Protein AF-A0A7S2PV60-F1 (afdb_monomer_lite)

Radius of gyration: 20.77 Å; chains: 1; bounding box: 43×40×52 Å

Secondary structure (DSSP, 8-state):
-HHHHHHHHHHHTS-GGGEE-S----SSS------EETT--HHHHHHHTTSTT--TT---------SSPP-TT--S---------S-PPP-----SS-PPPHHHHHHHTT-

Structure (mmCIF, N/CA/C/O backbone):
data_AF-A0A7S2PV60-F1
#
_entry.id   AF-A0A7S2PV60-F1
#
loop_
_atom_site.group_PDB
_atom_site.id
_atom_site.type_symbol
_atom_site.label_atom_id
_atom_site.label_alt_id
_atom_site.label_comp_id
_atom_site.label_asym_id
_atom_site.label_entity_id
_atom_site.label_seq_id
_atom_site.pdbx_PDB_ins_code
_atom_site.Cartn_x
_atom_site.Cartn_y
_atom_site.Cartn_z
_atom_site.occupancy
_atom_site.B_iso_or_equiv
_atom_site.auth_seq_id
_atom_site.auth_comp_id
_atom_site.auth_asym_id
_atom_site.auth_atom_id
_atom_site.pdbx_PDB_model_num
ATOM 1 N N . THR A 1 1 ? 6.209 -0.621 0.984 1.00 92.50 1 THR A N 1
ATOM 2 C CA . THR A 1 1 ? 4.848 -0.613 1.578 1.00 92.50 1 THR 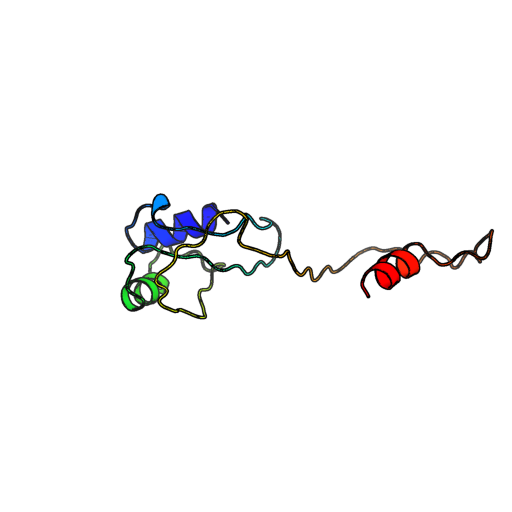A CA 1
ATOM 3 C C . THR A 1 1 ? 4.822 -0.324 3.071 1.00 92.50 1 THR A C 1
ATOM 5 O O . THR A 1 1 ? 4.258 0.694 3.450 1.00 92.50 1 THR A O 1
ATOM 8 N N . GLY A 1 2 ? 5.423 -1.167 3.925 1.00 94.44 2 GLY A N 1
ATOM 9 C CA . GLY A 1 2 ? 5.292 -1.037 5.388 1.00 94.44 2 GLY A CA 1
ATOM 10 C C . GLY A 1 2 ? 5.715 0.324 5.959 1.00 94.44 2 GLY A C 1
ATOM 11 O O . GLY A 1 2 ? 5.017 0.877 6.799 1.00 94.44 2 GLY A O 1
ATOM 12 N N . GLU A 1 3 ? 6.802 0.913 5.456 1.00 95.25 3 GLU A N 1
ATOM 13 C CA . GLU A 1 3 ? 7.255 2.243 5.898 1.00 95.25 3 GLU A CA 1
ATOM 14 C C . GLU A 1 3 ? 6.251 3.356 5.582 1.00 95.25 3 GLU A C 1
ATOM 16 O O . GLU A 1 3 ? 5.977 4.191 6.442 1.00 95.25 3 GLU A O 1
ATOM 21 N N . ALA A 1 4 ? 5.663 3.336 4.380 1.00 96.06 4 ALA A N 1
ATOM 22 C CA . ALA A 1 4 ? 4.645 4.303 3.980 1.00 96.06 4 ALA A CA 1
ATOM 23 C C . ALA A 1 4 ? 3.405 4.183 4.876 1.00 96.06 4 ALA A C 1
ATOM 25 O O . ALA A 1 4 ? 2.927 5.184 5.397 1.00 96.06 4 ALA A O 1
ATOM 26 N N . VAL A 1 5 ? 2.942 2.956 5.139 1.00 96.81 5 VAL A N 1
ATOM 27 C CA . VAL A 1 5 ? 1.820 2.699 6.056 1.00 96.81 5 VAL A CA 1
ATOM 28 C C . VAL A 1 5 ? 2.125 3.204 7.466 1.00 96.81 5 VAL A C 1
ATOM 30 O O . VAL A 1 5 ? 1.287 3.866 8.070 1.00 96.81 5 VAL A O 1
ATOM 33 N N . THR A 1 6 ? 3.329 2.957 7.983 1.00 97.00 6 THR A N 1
ATOM 34 C CA . THR A 1 6 ? 3.743 3.455 9.302 1.00 97.00 6 THR A CA 1
ATOM 35 C C . THR A 1 6 ? 3.804 4.983 9.346 1.00 97.00 6 THR A C 1
ATOM 37 O O . THR A 1 6 ? 3.395 5.576 10.344 1.00 97.00 6 THR A O 1
ATOM 40 N N . ASN A 1 7 ? 4.275 5.640 8.279 1.00 96.69 7 ASN A N 1
ATOM 41 C CA . ASN A 1 7 ? 4.278 7.101 8.184 1.00 96.69 7 ASN A CA 1
ATOM 42 C C . ASN A 1 7 ? 2.850 7.671 8.168 1.00 96.69 7 ASN A C 1
ATOM 44 O O . ASN A 1 7 ? 2.555 8.566 8.961 1.00 96.69 7 ASN A O 1
ATOM 48 N N . ILE A 1 8 ? 1.960 7.104 7.345 1.00 96.44 8 ILE A N 1
ATOM 49 C CA . ILE A 1 8 ? 0.545 7.499 7.276 1.00 96.44 8 ILE A CA 1
ATOM 50 C C . ILE A 1 8 ? -0.113 7.313 8.646 1.00 96.44 8 ILE A C 1
ATOM 52 O O . ILE A 1 8 ? -0.707 8.246 9.179 1.00 96.44 8 ILE A O 1
ATOM 56 N N . ALA A 1 9 ? 0.043 6.136 9.255 1.00 96.38 9 ALA A N 1
ATOM 57 C CA . ALA A 1 9 ? -0.531 5.815 10.557 1.00 96.38 9 ALA A CA 1
ATOM 58 C C . ALA A 1 9 ? -0.074 6.801 11.643 1.00 96.38 9 ALA A C 1
ATOM 60 O O . ALA A 1 9 ? -0.899 7.308 12.401 1.00 96.38 9 ALA A O 1
ATOM 61 N N . ARG A 1 10 ? 1.221 7.148 11.661 1.00 95.44 10 ARG A N 1
ATOM 62 C CA . ARG A 1 10 ? 1.776 8.153 12.575 1.00 95.44 10 ARG A CA 1
ATOM 63 C C . ARG A 1 10 ? 1.170 9.538 12.349 1.00 95.44 10 ARG A C 1
ATOM 65 O O . ARG A 1 10 ? 0.802 10.181 13.323 1.00 95.44 10 ARG A O 1
ATOM 72 N N . 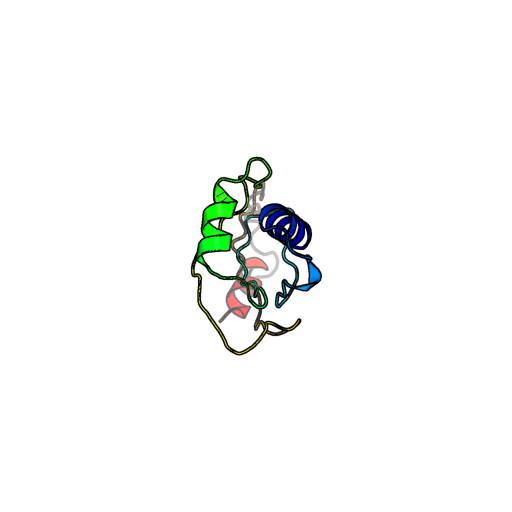CYS A 1 11 ? 1.052 9.990 11.099 1.00 95.81 11 CYS A N 1
ATOM 73 C CA . CYS A 1 11 ? 0.478 11.305 10.789 1.00 95.81 11 CYS A CA 1
ATOM 74 C C . CYS A 1 11 ? -1.012 11.382 11.144 1.00 95.81 11 CYS A C 1
ATOM 76 O O . CYS A 1 11 ? -1.480 12.421 11.593 1.00 95.81 11 CYS A O 1
ATOM 78 N N . VAL A 1 12 ? -1.743 10.277 10.985 1.00 95.12 12 VAL A N 1
ATOM 79 C CA . VAL A 1 12 ? -3.170 10.162 11.322 1.00 95.12 12 VAL A CA 1
ATOM 80 C C . VAL A 1 12 ? -3.410 9.974 12.830 1.00 95.12 12 VAL A C 1
ATOM 82 O O . VAL A 1 12 ? -4.532 10.176 13.295 1.00 95.12 12 VAL A O 1
ATOM 85 N N . GLY A 1 13 ? -2.382 9.600 13.600 1.00 94.25 13 GLY A N 1
ATOM 86 C CA . GLY A 1 13 ? -2.496 9.292 15.029 1.00 94.25 13 GLY A CA 1
ATOM 87 C C . GLY A 1 13 ? -3.126 7.922 15.305 1.00 94.25 13 GLY A C 1
ATOM 88 O O . GLY A 1 13 ? -3.880 7.763 16.260 1.00 94.25 13 GLY A O 1
ATOM 89 N N . ARG A 1 14 ? -2.873 6.927 14.445 1.00 95.00 14 ARG A N 1
ATOM 90 C CA . ARG A 1 14 ? -3.449 5.574 14.529 1.00 95.00 14 ARG A CA 1
ATOM 91 C C . ARG A 1 14 ? -2.379 4.492 14.528 1.00 95.00 14 ARG A C 1
ATOM 93 O O . ARG A 1 14 ? -1.240 4.705 14.122 1.00 95.00 14 ARG A O 1
ATOM 100 N N . SER A 1 15 ? -2.762 3.293 14.964 1.00 95.94 15 SER A N 1
ATOM 101 C CA . SER A 1 15 ? -1.879 2.128 14.898 1.00 95.94 15 SER A CA 1
ATOM 102 C C . SER A 1 15 ? -1.704 1.658 13.446 1.00 95.94 15 SER A C 1
ATOM 104 O O . SER A 1 15 ? -2.710 1.501 12.748 1.00 95.94 15 SER A O 1
ATOM 106 N N . PRO A 1 16 ? -0.476 1.323 12.999 1.00 95.69 16 PRO A N 1
ATOM 107 C CA . PRO A 1 16 ? -0.244 0.710 11.689 1.00 95.69 16 PRO A CA 1
ATOM 108 C C . PRO A 1 16 ? -1.055 -0.574 11.462 1.00 95.69 16 PRO A C 1
ATOM 110 O O . PRO A 1 16 ? -1.421 -0.871 10.332 1.00 95.69 16 PRO A O 1
ATOM 113 N N . LYS A 1 17 ? -1.412 -1.299 12.535 1.00 94.81 17 LYS A N 1
ATOM 114 C CA . LYS A 1 17 ? -2.242 -2.518 12.482 1.00 94.81 17 LYS A CA 1
ATOM 115 C C . LYS A 1 17 ? -3.670 -2.272 11.977 1.00 94.81 17 LYS A C 1
ATOM 117 O O . LYS A 1 17 ? -4.359 -3.218 11.612 1.00 94.81 17 LYS A O 1
ATOM 122 N N . GLN A 1 18 ? -4.140 -1.021 11.982 1.00 95.38 18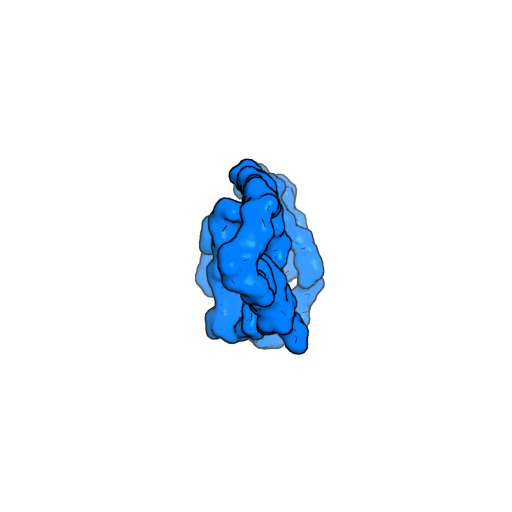 GLN A N 1
ATOM 123 C CA . GLN A 1 18 ? -5.449 -0.659 11.425 1.00 95.38 18 GLN A CA 1
ATOM 124 C C . GLN A 1 18 ? -5.433 -0.535 9.898 1.00 95.38 18 GLN A C 1
ATOM 126 O O . GLN A 1 18 ? -6.500 -0.427 9.294 1.00 95.38 18 GLN A O 1
ATOM 131 N N . PHE A 1 19 ? -4.249 -0.548 9.288 1.00 96.69 19 PHE A N 1
ATOM 132 C CA . PHE A 1 19 ? -4.069 -0.502 7.849 1.00 96.69 19 PHE A CA 1
ATOM 133 C C . PHE A 1 19 ? -3.777 -1.907 7.327 1.00 96.69 19 PHE A C 1
ATOM 135 O O . PHE A 1 19 ? -3.001 -2.662 7.907 1.00 96.69 19 PHE A O 1
ATOM 142 N N . SER A 1 20 ? -4.402 -2.248 6.211 1.00 96.62 20 SER A N 1
ATOM 143 C CA . SER A 1 20 ? -4.299 -3.548 5.559 1.00 96.62 20 SER A CA 1
ATOM 144 C C . SER A 1 20 ? -4.054 -3.365 4.066 1.00 96.62 20 SER A C 1
ATOM 146 O O . SER A 1 20 ? -4.463 -2.367 3.473 1.00 96.62 20 SER A O 1
ATOM 148 N N . PHE A 1 21 ? -3.342 -4.305 3.460 1.00 96.75 21 PHE A N 1
ATOM 149 C CA . PHE A 1 21 ? -2.977 -4.278 2.049 1.00 96.75 21 PHE A CA 1
ATOM 150 C C . PHE A 1 21 ? -2.820 -5.704 1.525 1.00 96.75 21 PHE A C 1
ATOM 152 O O . PHE A 1 21 ? -2.535 -6.625 2.288 1.00 96.75 21 PHE A O 1
ATOM 159 N N . ALA A 1 22 ? -2.980 -5.880 0.215 1.00 95.75 22 ALA A N 1
ATOM 160 C CA . ALA A 1 22 ? -2.975 -7.207 -0.397 1.00 95.75 22 ALA A CA 1
ATOM 161 C C . ALA A 1 22 ? -1.571 -7.805 -0.604 1.00 95.75 22 ALA A C 1
ATOM 163 O O . ALA A 1 22 ? -1.437 -9.008 -0.802 1.00 95.75 22 ALA A O 1
ATOM 164 N N . GLY A 1 23 ? -0.518 -6.987 -0.542 1.00 95.06 23 GLY A N 1
ATOM 165 C CA . GLY A 1 23 ? 0.867 -7.436 -0.669 1.00 95.06 23 GLY A CA 1
ATOM 166 C C . GLY A 1 23 ? 1.869 -6.299 -0.505 1.00 95.06 23 GLY A C 1
ATOM 167 O O . GLY A 1 23 ? 1.503 -5.119 -0.476 1.00 95.06 23 GLY A O 1
ATOM 168 N N . THR A 1 24 ? 3.143 -6.656 -0.390 1.00 95.31 24 THR A N 1
ATOM 169 C CA . THR A 1 24 ? 4.252 -5.701 -0.404 1.00 95.31 24 THR A CA 1
ATOM 170 C C . THR A 1 24 ? 4.648 -5.369 -1.843 1.00 95.31 24 THR A C 1
ATOM 172 O O . THR A 1 24 ? 4.511 -6.188 -2.749 1.00 95.31 24 THR A O 1
ATOM 175 N N . LYS A 1 25 ? 5.109 -4.137 -2.061 1.00 95.50 25 LYS A N 1
ATOM 176 C CA . LYS A 1 25 ? 5.679 -3.663 -3.328 1.00 95.50 25 LYS A CA 1
ATOM 177 C C . LYS A 1 25 ? 7.127 -3.242 -3.117 1.00 95.50 25 LYS A C 1
ATOM 179 O O . LYS A 1 25 ? 7.528 -2.951 -1.981 1.00 95.50 25 LYS A O 1
ATOM 184 N N . ASP A 1 26 ? 7.873 -3.180 -4.214 1.00 95.06 26 ASP A N 1
ATOM 185 C CA . ASP A 1 26 ? 9.284 -2.819 -4.226 1.00 95.06 26 ASP A CA 1
ATOM 186 C C . ASP A 1 26 ? 9.557 -1.488 -3.530 1.00 95.06 26 ASP A C 1
ATOM 188 O O . ASP A 1 26 ? 8.832 -0.502 -3.676 1.00 95.06 26 ASP A O 1
ATOM 192 N N . ARG A 1 27 ? 10.651 -1.453 -2.767 1.00 92.81 27 ARG A N 1
ATOM 193 C CA . ARG A 1 27 ? 11.126 -0.221 -2.126 1.00 92.81 27 ARG A CA 1
ATOM 194 C C . ARG A 1 27 ? 11.735 0.741 -3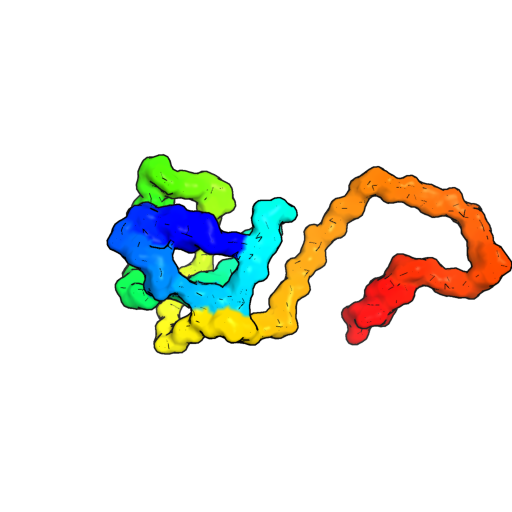.147 1.00 92.81 27 ARG A C 1
ATOM 196 O O . ARG A 1 27 ? 11.622 1.954 -2.997 1.00 92.81 27 ARG A O 1
ATOM 203 N N . ARG A 1 28 ? 12.445 0.199 -4.139 1.00 93.19 28 ARG A N 1
ATOM 204 C CA . ARG A 1 28 ? 13.201 0.958 -5.141 1.00 93.19 28 ARG A CA 1
ATOM 205 C C . ARG A 1 28 ? 12.402 1.008 -6.439 1.00 93.19 28 ARG A C 1
ATOM 207 O O . ARG A 1 28 ? 12.639 0.229 -7.349 1.00 93.19 28 ARG A O 1
ATOM 214 N N . GLY A 1 29 ? 11.433 1.913 -6.486 1.00 93.88 29 GLY A N 1
ATOM 215 C CA . GLY A 1 29 ? 10.573 2.119 -7.645 1.00 93.88 29 GLY A CA 1
ATOM 216 C C . GLY A 1 29 ? 9.390 3.015 -7.305 1.00 93.88 29 GLY A C 1
ATOM 217 O O . GLY A 1 29 ? 9.106 3.272 -6.134 1.00 93.88 29 GLY A O 1
ATOM 218 N N . VAL A 1 30 ? 8.692 3.488 -8.334 1.00 95.56 30 VAL A N 1
ATOM 219 C CA . VAL A 1 30 ? 7.382 4.123 -8.162 1.00 95.56 30 VAL A CA 1
ATOM 220 C C . VAL A 1 30 ? 6.344 3.009 -8.137 1.00 95.56 30 VAL A C 1
ATOM 222 O O . VAL A 1 30 ? 6.250 2.230 -9.082 1.00 95.56 30 VAL A O 1
ATOM 225 N N . THR A 1 31 ? 5.593 2.909 -7.044 1.00 96.75 31 THR A N 1
ATOM 226 C CA . THR A 1 31 ? 4.604 1.845 -6.848 1.00 96.75 31 THR A CA 1
ATOM 227 C C . THR A 1 31 ? 3.254 2.444 -6.486 1.00 96.75 31 THR A C 1
ATOM 229 O O . THR A 1 31 ? 3.173 3.451 -5.783 1.00 96.75 31 THR A O 1
ATOM 232 N N . VAL A 1 32 ? 2.190 1.815 -6.978 1.00 96.44 32 VAL A N 1
ATOM 233 C CA . VAL A 1 32 ? 0.806 2.143 -6.636 1.00 96.44 32 VAL A CA 1
ATOM 234 C C . VAL A 1 32 ? 0.155 0.870 -6.118 1.00 96.44 32 VAL A C 1
ATOM 236 O O . VAL A 1 32 ? 0.342 -0.214 -6.672 1.00 96.44 32 VAL A O 1
ATOM 239 N N . GLN A 1 33 ? -0.571 0.981 -5.013 1.00 95.94 33 GLN A N 1
ATOM 240 C CA . GLN A 1 33 ? -1.327 -0.125 -4.444 1.00 95.94 33 GLN A CA 1
ATOM 241 C C . GLN A 1 33 ? -2.512 0.404 -3.647 1.00 95.94 33 GLN A C 1
ATOM 243 O O . GLN A 1 33 ? -2.451 1.495 -3.084 1.00 95.94 33 GLN A O 1
ATOM 248 N N . GLN A 1 34 ? -3.551 -0.415 -3.530 1.00 95.75 34 GLN A N 1
ATOM 249 C CA . GLN A 1 34 ? -4.651 -0.146 -2.615 1.00 95.75 34 GLN A CA 1
ATOM 250 C C . GLN A 1 34 ? -4.244 -0.469 -1.171 1.00 95.75 34 GLN A C 1
ATOM 252 O O . GLN A 1 34 ? -3.484 -1.409 -0.899 1.00 95.75 34 GLN A O 1
ATOM 257 N N . VAL A 1 35 ? -4.759 0.335 -0.243 1.00 96.56 35 VAL A N 1
ATOM 258 C CA . VAL A 1 35 ? -4.610 0.172 1.205 1.00 96.56 35 VAL A CA 1
ATOM 259 C C . VAL A 1 35 ? -5.971 0.443 1.835 1.00 96.56 35 VAL A C 1
ATOM 261 O O . VAL A 1 35 ? -6.639 1.408 1.481 1.00 96.56 35 VAL A O 1
ATOM 264 N N . CYS A 1 36 ? -6.378 -0.396 2.780 1.00 96.69 36 CYS A N 1
ATOM 265 C CA . CYS A 1 36 ? -7.625 -0.249 3.518 1.00 96.69 36 CYS A CA 1
ATOM 266 C C . CYS A 1 36 ? -7.309 0.149 4.961 1.00 96.69 36 CYS A C 1
ATOM 268 O O . CYS A 1 36 ? -6.520 -0.523 5.628 1.00 96.69 36 CYS A O 1
ATOM 270 N N . ALA A 1 37 ? -7.928 1.227 5.443 1.00 96.12 37 ALA A N 1
ATOM 271 C CA . ALA A 1 37 ? -7.805 1.709 6.814 1.00 96.12 37 ALA A CA 1
ATOM 272 C C . ALA A 1 37 ? -9.124 1.498 7.571 1.00 96.12 37 ALA A C 1
ATOM 274 O O . ALA A 1 37 ? -10.182 1.960 7.149 1.00 96.12 37 ALA A O 1
ATOM 275 N N . HIS A 1 38 ? -9.073 0.815 8.712 1.00 95.31 38 HIS A N 1
ATOM 276 C CA . HIS A 1 38 ? -10.274 0.493 9.478 1.00 95.31 38 HIS A CA 1
ATOM 277 C C . HIS A 1 38 ? -10.798 1.699 10.279 1.00 95.31 38 HIS A C 1
ATOM 279 O O . HIS A 1 38 ? -10.092 2.232 11.139 1.00 95.31 38 HIS A O 1
ATOM 285 N N . ARG A 1 39 ? -12.067 2.080 10.048 1.00 93.19 39 ARG A N 1
ATOM 286 C CA . ARG A 1 39 ? -12.778 3.173 10.751 1.00 93.19 39 ARG A CA 1
ATOM 287 C C . ARG A 1 39 ? -12.003 4.500 10.748 1.00 93.19 39 ARG A C 1
ATOM 289 O O . ARG A 1 39 ? -11.880 5.163 11.783 1.00 93.19 39 ARG A O 1
ATOM 296 N N . LEU A 1 40 ? -11.452 4.863 9.591 1.00 94.62 40 LEU A N 1
ATOM 297 C CA . LEU A 1 40 ? -10.769 6.133 9.360 1.00 94.62 40 LEU A CA 1
ATOM 298 C C . LEU A 1 40 ? -11.607 7.004 8.409 1.00 94.62 40 LEU A C 1
ATOM 300 O O . LEU A 1 40 ? -11.729 6.651 7.238 1.00 94.62 40 LEU A O 1
ATOM 304 N N . PRO A 1 41 ? -12.170 8.131 8.879 1.00 94.69 41 PRO A N 1
ATOM 305 C CA . PRO A 1 41 ? -12.859 9.078 8.008 1.00 94.69 41 PRO A CA 1
ATOM 306 C C . PRO A 1 41 ? -11.909 9.699 6.978 1.00 94.69 41 PRO A C 1
ATOM 308 O O . PRO A 1 41 ? -10.782 10.081 7.312 1.00 94.69 41 PRO A O 1
ATOM 311 N N . ALA A 1 42 ? -12.384 9.862 5.744 1.00 94.06 42 ALA A N 1
ATOM 312 C CA . ALA A 1 42 ? -11.616 10.442 4.644 1.00 94.06 42 ALA A CA 1
ATOM 313 C C . ALA A 1 42 ? -11.086 11.849 4.973 1.00 94.06 42 ALA A C 1
ATOM 315 O O . ALA A 1 42 ? -9.937 12.155 4.664 1.00 94.06 42 ALA A O 1
ATOM 316 N N . ASP A 1 43 ? -11.861 12.683 5.672 1.00 93.38 43 ASP A N 1
ATOM 317 C CA . ASP A 1 43 ? -11.432 14.039 6.042 1.00 93.38 43 ASP A CA 1
ATOM 318 C C . ASP A 1 43 ? -10.264 14.045 7.025 1.00 93.38 43 ASP A C 1
ATOM 320 O O . ASP A 1 43 ? -9.378 14.896 6.937 1.00 93.38 43 ASP A O 1
ATOM 324 N N . GLN A 1 44 ? -10.225 13.075 7.948 1.00 93.56 44 GLN A N 1
ATOM 325 C CA . GLN A 1 44 ? -9.087 12.915 8.850 1.00 93.56 44 GLN A CA 1
ATOM 326 C C . GLN A 1 44 ? -7.826 12.612 8.036 1.00 93.56 44 GLN A C 1
ATOM 328 O O . GLN A 1 44 ? -6.795 13.237 8.260 1.00 93.56 44 GLN A O 1
ATOM 333 N N . LEU A 1 45 ? -7.919 11.717 7.051 1.00 93.31 45 LEU A N 1
ATOM 334 C CA . LEU A 1 45 ? -6.803 11.397 6.164 1.00 93.31 45 LEU A CA 1
ATOM 335 C C . LEU A 1 45 ? -6.375 12.606 5.315 1.00 93.31 45 LEU A C 1
ATOM 337 O O . LEU A 1 45 ? -5.186 12.906 5.241 1.00 93.31 45 LEU A O 1
ATOM 341 N N . ARG A 1 46 ? -7.322 13.364 4.748 1.00 92.75 46 ARG A N 1
ATOM 342 C CA . ARG A 1 46 ? -7.033 14.579 3.962 1.00 92.75 46 ARG A CA 1
ATOM 343 C C . ARG A 1 46 ? -6.282 15.632 4.772 1.00 92.75 46 ARG A C 1
ATOM 345 O O . ARG A 1 46 ? -5.275 16.150 4.299 1.00 92.75 46 ARG A O 1
ATOM 352 N N . ARG A 1 47 ? -6.709 15.900 6.011 1.00 92.38 47 ARG A N 1
ATOM 353 C CA . ARG A 1 47 ? -6.012 16.843 6.907 1.00 92.38 47 ARG A CA 1
ATOM 354 C C . ARG A 1 47 ? -4.565 16.428 7.179 1.00 92.38 47 ARG A C 1
ATOM 356 O O . ARG A 1 47 ? -3.694 17.281 7.312 1.00 92.38 47 ARG A O 1
ATOM 363 N N . THR A 1 48 ? -4.289 15.125 7.225 1.00 92.44 48 THR A N 1
ATOM 364 C CA . THR A 1 48 ? -2.953 14.612 7.572 1.00 92.44 48 THR A CA 1
ATOM 365 C C . THR A 1 48 ? -1.917 14.785 6.467 1.00 92.44 48 THR A C 1
ATOM 367 O O . THR A 1 48 ? -0.726 14.739 6.758 1.00 92.44 48 THR A O 1
ATOM 370 N N . LEU A 1 49 ? -2.340 15.079 5.233 1.00 91.38 49 LEU A N 1
ATOM 371 C CA . LEU A 1 49 ? -1.432 15.419 4.131 1.00 91.38 49 LEU A CA 1
ATOM 372 C C . LEU A 1 49 ? -0.646 16.715 4.396 1.00 91.38 49 LEU A C 1
ATOM 374 O O . LEU A 1 49 ? 0.440 16.897 3.856 1.00 91.38 49 LEU A O 1
ATOM 378 N N . LEU A 1 50 ? -1.179 17.601 5.246 1.00 92.62 50 LEU A 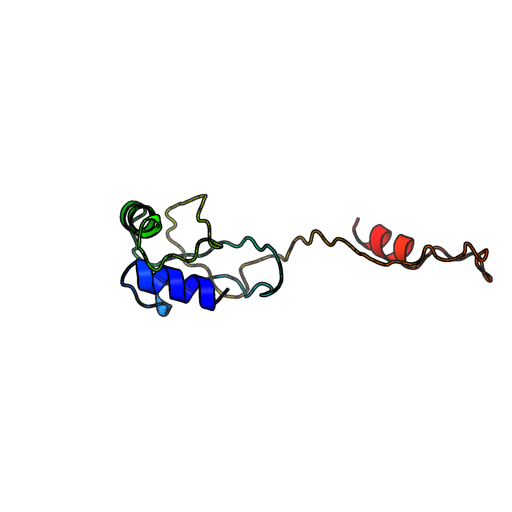N 1
ATOM 379 C CA . LEU A 1 50 ? -0.528 18.846 5.670 1.00 92.62 50 LEU A CA 1
ATOM 380 C C . LEU A 1 50 ? 0.349 18.660 6.920 1.00 92.62 50 LEU A C 1
ATOM 382 O O . LEU A 1 50 ? 0.976 19.607 7.392 1.00 92.62 50 LEU A O 1
ATOM 386 N N . HIS A 1 51 ? 0.384 17.456 7.496 1.00 94.88 51 HIS A N 1
ATOM 387 C CA . HIS A 1 51 ? 1.130 17.190 8.718 1.00 94.88 51 HIS A CA 1
ATOM 388 C C . HIS A 1 51 ? 2.642 17.308 8.468 1.00 94.88 51 HIS A C 1
ATOM 390 O O . HIS A 1 51 ? 3.165 16.752 7.505 1.00 94.88 51 HIS A O 1
ATOM 396 N N . ARG A 1 52 ? 3.385 17.956 9.377 1.00 94.81 52 ARG A N 1
ATOM 397 C CA . ARG A 1 52 ? 4.831 18.229 9.205 1.00 94.81 52 ARG A CA 1
ATOM 398 C C . ARG A 1 52 ? 5.692 16.983 8.942 1.00 94.81 52 ARG A C 1
ATOM 400 O O . ARG A 1 52 ? 6.748 17.079 8.333 1.00 94.81 52 ARG A O 1
ATOM 407 N N . MET A 1 53 ? 5.251 15.828 9.446 1.00 93.88 53 MET A N 1
ATOM 408 C CA . MET A 1 53 ? 5.954 14.540 9.334 1.00 93.88 53 MET A CA 1
ATOM 409 C C . MET A 1 53 ? 5.540 13.725 8.097 1.00 93.88 53 MET A C 1
ATOM 411 O O . MET A 1 53 ? 5.993 12.586 7.950 1.00 93.88 53 MET A O 1
ATOM 415 N N . TRP A 1 54 ? 4.648 14.255 7.256 1.00 96.19 54 TRP A N 1
ATOM 416 C CA . TRP A 1 54 ? 4.172 13.576 6.056 1.00 96.19 54 TRP A CA 1
ATOM 417 C C . TRP A 1 54 ? 5.331 13.314 5.086 1.00 96.19 54 TRP A C 1
ATOM 419 O O . TRP A 1 54 ? 6.079 14.232 4.737 1.00 96.19 54 TRP A O 1
ATOM 429 N N . ASP A 1 55 ? 5.496 12.066 4.635 1.00 95.44 55 ASP A N 1
ATOM 430 C CA . ASP A 1 55 ? 6.489 11.763 3.601 1.00 95.44 55 ASP A CA 1
ATOM 431 C C . ASP A 1 55 ? 6.015 12.319 2.249 1.00 95.44 55 ASP A C 1
ATOM 433 O O . ASP A 1 55 ? 5.068 11.819 1.644 1.00 95.44 55 ASP A O 1
ATOM 437 N N . LYS A 1 56 ? 6.722 13.335 1.740 1.00 94.06 56 LYS A N 1
ATOM 438 C CA . LYS A 1 56 ? 6.427 14.009 0.463 1.00 94.06 56 LYS A CA 1
ATOM 439 C C . LYS A 1 56 ? 6.467 13.080 -0.762 1.00 94.06 56 LYS A C 1
ATOM 441 O O . LYS A 1 56 ? 5.983 13.460 -1.826 1.00 94.06 56 LYS A O 1
ATOM 446 N N . ARG A 1 57 ? 7.041 11.877 -0.641 1.00 95.00 57 ARG A N 1
ATOM 447 C CA . ARG A 1 57 ? 7.047 10.850 -1.699 1.00 95.00 57 ARG A CA 1
ATOM 448 C C . ARG A 1 57 ? 5.759 10.028 -1.736 1.00 95.00 57 ARG A C 1
ATOM 450 O O . ARG A 1 57 ? 5.517 9.338 -2.721 1.00 95.00 57 ARG A O 1
ATOM 457 N N . VAL A 1 58 ? 4.940 10.090 -0.687 1.00 95.69 58 VAL A N 1
ATOM 458 C CA . VAL A 1 58 ? 3.663 9.380 -0.595 1.00 95.69 58 VAL A CA 1
ATOM 459 C C . VAL A 1 58 ? 2.538 10.296 -1.063 1.00 95.69 58 VAL A C 1
ATOM 461 O O . VAL A 1 58 ? 2.419 11.444 -0.633 1.00 95.69 58 VAL A O 1
ATOM 464 N N . ARG A 1 59 ? 1.689 9.764 -1.941 1.00 94.75 59 ARG A N 1
ATOM 465 C CA . ARG A 1 59 ? 0.465 10.409 -2.423 1.00 94.75 59 ARG A CA 1
ATOM 466 C C . ARG A 1 59 ? -0.713 9.478 -2.177 1.00 94.75 59 ARG A C 1
ATOM 468 O O . ARG A 1 59 ? -0.553 8.261 -2.224 1.00 94.75 59 ARG A O 1
ATOM 475 N N . ILE A 1 60 ? -1.874 10.061 -1.903 1.00 94.62 60 ILE A N 1
ATOM 476 C CA . ILE A 1 60 ? -3.130 9.339 -1.690 1.00 94.62 60 ILE A CA 1
ATOM 477 C C . ILE A 1 60 ? -4.147 9.847 -2.708 1.00 94.62 60 ILE A C 1
ATOM 479 O O . ILE A 1 60 ? -4.296 11.057 -2.878 1.00 94.62 60 ILE A O 1
ATOM 483 N N . SER A 1 61 ? -4.848 8.922 -3.352 1.00 93.62 61 SER A N 1
ATOM 484 C CA . SER A 1 61 ? -5.943 9.171 -4.291 1.00 93.62 61 SER A CA 1
ATOM 485 C C . SER A 1 61 ? -7.062 8.148 -4.070 1.00 93.62 61 SER A C 1
ATOM 487 O O . SER A 1 61 ? -6.922 7.257 -3.232 1.00 93.62 61 SER A O 1
ATOM 489 N N . ASP A 1 62 ? -8.170 8.309 -4.799 1.00 94.06 62 ASP A N 1
ATOM 490 C CA . ASP A 1 62 ? -9.217 7.286 -4.965 1.00 94.06 62 ASP A CA 1
ATOM 491 C C . ASP A 1 62 ? -9.775 6.737 -3.644 1.00 94.06 62 ASP A C 1
ATOM 493 O O . ASP A 1 62 ? -9.877 5.532 -3.417 1.00 94.06 62 ASP A O 1
ATOM 497 N N . LEU A 1 63 ? -10.109 7.655 -2.731 1.00 94.44 63 LEU A N 1
ATOM 498 C CA . LEU A 1 63 ? -10.685 7.305 -1.438 1.00 94.44 63 LEU A CA 1
ATOM 499 C C . LEU A 1 63 ? -12.122 6.817 -1.601 1.00 94.44 63 LEU A C 1
ATOM 501 O O . LEU A 1 63 ? -12.984 7.550 -2.078 1.00 94.44 63 LEU A O 1
ATOM 505 N N . GLU A 1 64 ? -12.378 5.614 -1.105 1.00 94.94 64 GLU A N 1
ATOM 506 C CA . GLU A 1 64 ? -13.691 4.986 -1.112 1.00 94.94 64 GLU A CA 1
ATOM 507 C C . GLU A 1 64 ? -13.930 4.245 0.210 1.00 94.94 64 GLU A C 1
ATOM 509 O O . GLU A 1 64 ? -13.008 3.676 0.802 1.00 94.94 64 GLU A O 1
ATOM 514 N N . TYR A 1 65 ? -15.181 4.233 0.673 1.00 95.94 65 TYR A N 1
ATOM 515 C CA . TYR A 1 65 ? -15.599 3.403 1.797 1.00 95.94 65 TYR A CA 1
ATOM 516 C C . TYR A 1 65 ? -16.066 2.034 1.304 1.00 95.94 65 TYR A C 1
ATOM 518 O O . TYR A 1 65 ? -16.915 1.930 0.423 1.00 95.94 65 TYR A O 1
ATOM 526 N N . ARG A 1 66 ? -15.541 0.971 1.913 1.00 94.81 66 ARG A N 1
ATOM 527 C CA . ARG A 1 66 ? -15.931 -0.416 1.643 1.00 94.81 66 ARG A CA 1
ATOM 528 C C . ARG A 1 66 ? -16.238 -1.134 2.954 1.00 94.81 66 ARG A C 1
ATOM 530 O O . ARG A 1 66 ? -15.661 -0.811 3.993 1.00 94.81 66 ARG A O 1
ATOM 537 N N . SER A 1 67 ? -17.150 -2.100 2.896 1.00 94.00 67 SER A N 1
ATOM 538 C CA . SER A 1 67 ? -17.517 -2.959 4.029 1.00 94.00 67 SER A CA 1
ATOM 539 C C . SER A 1 67 ? -16.438 -3.999 4.350 1.00 94.00 67 SER A C 1
ATOM 541 O O . SER A 1 67 ? -16.281 -4.397 5.504 1.00 94.00 67 SER A O 1
ATOM 543 N N . GLU A 1 68 ? -15.669 -4.418 3.346 1.00 93.75 68 GLU A N 1
ATOM 544 C CA . GLU A 1 68 ? -14.642 -5.449 3.469 1.00 93.75 68 GLU A CA 1
ATOM 545 C C . GLU A 1 68 ? -13.236 -4.866 3.645 1.00 93.75 68 GLU A C 1
ATOM 547 O O . GLU A 1 68 ? -12.906 -3.789 3.141 1.00 93.75 68 GLU A O 1
ATOM 552 N N . ARG A 1 69 ? -12.373 -5.610 4.349 1.00 93.31 69 ARG A N 1
ATOM 553 C CA . ARG A 1 69 ? -10.944 -5.285 4.459 1.00 93.31 69 ARG A CA 1
ATOM 554 C C . ARG A 1 69 ? -10.144 -5.991 3.376 1.00 93.31 69 ARG A C 1
ATOM 556 O O . ARG A 1 69 ? -10.444 -7.126 3.013 1.00 93.31 69 ARG A O 1
ATOM 563 N N . LEU A 1 70 ? -9.048 -5.362 2.961 1.00 94.31 70 LEU A N 1
ATOM 564 C CA . LEU A 1 70 ? -8.042 -6.026 2.139 1.00 94.31 70 LEU A CA 1
ATOM 565 C C . LEU A 1 70 ? -7.327 -7.106 2.957 1.00 94.31 70 LEU A C 1
ATOM 567 O O . LEU A 1 70 ? -6.879 -6.860 4.077 1.00 94.31 70 LEU A O 1
ATOM 571 N N . ARG A 1 71 ? -7.187 -8.297 2.376 1.00 94.06 71 ARG A N 1
ATOM 572 C CA . ARG A 1 71 ? -6.398 -9.404 2.930 1.00 94.06 71 ARG A CA 1
ATOM 573 C C . ARG A 1 71 ? -5.185 -9.664 2.051 1.00 94.06 71 ARG A C 1
ATOM 575 O O . ARG A 1 71 ? -5.205 -9.385 0.852 1.00 94.06 71 ARG A O 1
ATOM 582 N N . LEU A 1 72 ? -4.137 -10.214 2.655 1.00 94.25 72 LEU A N 1
ATOM 583 C CA . LEU A 1 72 ? -2.951 -10.645 1.923 1.00 94.25 72 LEU A CA 1
ATOM 584 C C . LEU A 1 72 ? -3.358 -11.656 0.837 1.00 94.25 72 LEU A C 1
ATOM 586 O O . LEU A 1 72 ? -4.151 -12.554 1.105 1.00 94.25 72 LEU A O 1
ATOM 590 N N . GLY A 1 73 ? -2.854 -11.481 -0.383 1.00 94.00 73 GLY A N 1
ATOM 591 C CA . GLY A 1 73 ? -3.201 -12.325 -1.530 1.00 94.00 73 GLY A CA 1
ATOM 592 C C . GLY A 1 73 ? -4.455 -11.897 -2.304 1.00 94.00 73 GLY A C 1
ATOM 593 O O . GLY A 1 73 ? -4.724 -12.472 -3.351 1.00 94.00 73 GLY A O 1
ATOM 594 N N . MET A 1 74 ? -5.194 -10.864 -1.873 1.00 93.81 74 MET A N 1
ATOM 595 C CA . MET A 1 74 ? -6.315 -10.289 -2.645 1.00 93.81 74 MET A CA 1
ATOM 596 C C . MET A 1 74 ? -5.825 -9.393 -3.799 1.00 93.81 74 MET A C 1
ATOM 598 O O . MET A 1 74 ? -6.141 -8.207 -3.864 1.00 93.81 74 MET A O 1
ATOM 602 N N . LEU A 1 75 ? -4.991 -9.945 -4.678 1.00 92.19 75 LEU A N 1
ATOM 603 C CA . LEU A 1 75 ? -4.495 -9.316 -5.902 1.00 92.19 75 LEU A CA 1
ATOM 604 C C . LEU A 1 75 ? -4.255 -10.400 -6.957 1.00 92.19 75 LEU A C 1
ATOM 606 O O . LEU A 1 75 ? -3.781 -11.479 -6.622 1.00 92.19 75 LEU A O 1
ATOM 610 N N . SER A 1 76 ? -4.549 -10.116 -8.226 1.00 94.06 76 SER A N 1
ATOM 611 C CA . SER A 1 76 ? -4.266 -11.047 -9.330 1.00 94.06 76 SER A CA 1
ATOM 612 C C . SER A 1 76 ? -2.803 -11.014 -9.777 1.00 94.06 76 SER A C 1
ATOM 614 O O . SER A 1 76 ? -2.295 -11.984 -10.326 1.00 94.06 76 SER A O 1
ATOM 616 N N . GLY A 1 77 ? -2.111 -9.900 -9.538 1.00 93.25 77 GLY A N 1
ATOM 617 C CA . GLY A 1 77 ? -0.716 -9.723 -9.911 1.00 93.25 77 GLY A CA 1
ATOM 618 C C . GLY A 1 77 ? -0.285 -8.263 -9.870 1.00 93.25 77 GLY A C 1
ATOM 619 O O . GLY A 1 77 ? -0.925 -7.415 -9.243 1.00 93.25 77 GLY A O 1
ATOM 620 N N . ASN A 1 78 ? 0.824 -7.978 -10.553 1.00 94.25 78 ASN A N 1
ATOM 621 C CA . ASN A 1 78 ? 1.407 -6.647 -10.674 1.00 94.25 78 ASN A CA 1
ATOM 622 C C . ASN A 1 78 ? 1.638 -6.316 -12.147 1.00 94.25 78 ASN A C 1
ATOM 624 O O . ASN A 1 78 ? 2.172 -7.136 -12.889 1.00 94.25 78 ASN A O 1
ATOM 628 N N . ARG A 1 79 ? 1.305 -5.089 -12.550 1.00 95.06 79 ARG A N 1
ATOM 629 C CA . ARG A 1 79 ? 1.745 -4.530 -13.830 1.00 95.06 79 ARG A CA 1
ATOM 630 C C . ARG A 1 79 ? 3.056 -3.783 -13.608 1.00 95.06 79 ARG A C 1
ATOM 632 O O . ARG A 1 79 ? 3.103 -2.862 -12.795 1.00 95.06 79 ARG A O 1
ATOM 639 N N . PHE A 1 80 ? 4.092 -4.164 -14.348 1.00 94.50 80 PHE A N 1
ATOM 640 C CA . PHE A 1 80 ? 5.399 -3.518 -14.293 1.00 94.50 80 PHE A CA 1
ATOM 641 C C . PHE A 1 80 ? 5.649 -2.705 -15.560 1.00 94.50 80 PHE A C 1
ATOM 643 O O . PHE A 1 80 ? 5.458 -3.200 -16.666 1.00 94.50 80 PHE A O 1
ATOM 650 N N . ASN A 1 81 ? 6.132 -1.479 -15.380 1.00 95.50 81 ASN A N 1
ATOM 651 C CA . ASN A 1 81 ? 6.720 -0.678 -16.446 1.00 95.50 81 ASN A CA 1
ATOM 652 C C . ASN A 1 81 ? 8.217 -0.569 -16.144 1.00 95.50 81 ASN A C 1
ATOM 654 O O . ASN A 1 81 ? 8.612 0.149 -15.223 1.00 95.50 81 ASN A O 1
ATOM 658 N N . VAL A 1 82 ? 9.037 -1.325 -16.873 1.00 93.50 82 VAL A N 1
ATOM 659 C CA . VAL A 1 82 ? 10.481 -1.437 -16.624 1.00 93.50 82 VAL A CA 1
ATOM 660 C C . VAL A 1 82 ? 11.244 -0.739 -17.743 1.00 93.50 82 VAL A C 1
ATOM 662 O O . VAL A 1 82 ? 11.049 -1.044 -18.914 1.00 93.50 82 VAL A O 1
ATOM 665 N N . ALA A 1 83 ? 12.136 0.182 -17.379 1.00 92.06 83 ALA A N 1
ATOM 666 C CA . ALA A 1 83 ? 13.064 0.808 -18.314 1.00 92.06 83 ALA A CA 1
ATOM 667 C C . ALA A 1 83 ? 14.448 0.169 -18.162 1.00 92.06 83 ALA A C 1
ATOM 669 O O . ALA A 1 83 ? 15.117 0.364 -17.145 1.00 92.06 83 ALA A O 1
ATOM 670 N N . LEU A 1 84 ? 14.880 -0.581 -19.176 1.00 91.31 84 LEU A N 1
ATOM 671 C CA . LEU A 1 84 ? 16.233 -1.128 -19.235 1.00 91.31 84 LEU A CA 1
ATOM 672 C C . LEU A 1 84 ? 17.194 -0.045 -19.739 1.00 91.31 84 LEU A C 1
ATOM 674 O O . LEU A 1 84 ? 16.944 0.598 -20.755 1.00 91.31 84 LEU A O 1
ATOM 678 N N . ARG A 1 85 ? 18.293 0.173 -19.016 1.00 90.44 85 ARG A N 1
ATOM 679 C CA . ARG A 1 85 ? 19.352 1.129 -19.376 1.00 90.44 85 ARG A CA 1
ATOM 680 C C . ARG A 1 85 ? 20.653 0.368 -19.586 1.00 90.44 85 ARG A C 1
ATOM 682 O O . ARG A 1 85 ? 20.831 -0.692 -18.995 1.00 90.44 85 ARG A O 1
ATOM 689 N N . TRP A 1 86 ? 21.555 0.919 -20.399 1.00 89.25 86 TRP A N 1
ATOM 690 C CA . TRP A 1 86 ? 22.869 0.318 -20.686 1.00 89.25 86 TRP A CA 1
ATOM 691 C C . TRP A 1 86 ? 22.801 -1.069 -21.323 1.00 89.25 86 TRP A C 1
ATOM 693 O O . TRP A 1 86 ? 23.708 -1.888 -21.186 1.00 89.25 86 TRP A O 1
ATOM 703 N N . VAL A 1 87 ? 21.725 -1.317 -22.063 1.00 84.00 87 VAL A N 1
ATOM 704 C CA . VAL A 1 87 ? 21.652 -2.474 -22.938 1.00 84.00 87 VAL A CA 1
ATOM 705 C C . VAL A 1 87 ? 22.558 -2.161 -24.117 1.00 84.00 87 VAL A C 1
ATOM 707 O O . VAL A 1 87 ? 22.261 -1.270 -24.913 1.00 84.00 87 VAL A O 1
ATOM 710 N N . ARG A 1 88 ? 23.694 -2.860 -24.206 1.00 81.50 88 ARG A N 1
ATOM 711 C CA . ARG A 1 88 ? 24.421 -2.913 -25.472 1.00 81.50 88 ARG A CA 1
ATOM 712 C C . ARG A 1 88 ? 23.421 -3.458 -26.487 1.00 81.50 88 ARG A C 1
ATOM 714 O O . ARG A 1 88 ? 22.855 -4.519 -26.205 1.00 81.50 88 ARG A O 1
ATOM 721 N N . PRO A 1 89 ? 23.182 -2.775 -27.622 1.00 69.12 89 PRO A N 1
ATOM 722 C CA . PRO A 1 89 ? 22.576 -3.454 -28.750 1.00 69.12 89 PRO A CA 1
ATOM 723 C C . PRO A 1 89 ? 23.364 -4.746 -28.883 1.00 69.12 89 PRO A C 1
ATOM 725 O O . PRO A 1 89 ? 24.602 -4.700 -28.863 1.00 69.12 89 PRO A O 1
ATOM 728 N N . ALA A 1 90 ? 22.684 -5.893 -28.914 1.00 65.25 90 ALA A N 1
ATOM 729 C CA . ALA A 1 90 ? 23.362 -7.061 -29.430 1.00 65.25 90 ALA A CA 1
ATOM 730 C C . ALA A 1 90 ? 23.971 -6.559 -30.739 1.00 65.25 90 ALA A C 1
ATOM 732 O O . ALA A 1 90 ? 23.243 -6.017 -31.577 1.00 65.25 90 ALA A O 1
ATOM 733 N N . ALA A 1 91 ? 25.301 -6.635 -30.880 1.00 51.91 91 ALA A N 1
ATOM 734 C CA . ALA A 1 91 ? 25.848 -6.711 -32.218 1.00 51.91 91 ALA A CA 1
ATOM 735 C C . ALA A 1 91 ? 24.911 -7.698 -32.901 1.00 51.91 91 ALA A C 1
ATOM 737 O O . ALA A 1 91 ? 24.652 -8.761 -32.322 1.00 51.91 91 ALA A O 1
ATOM 738 N N . VAL A 1 92 ? 24.270 -7.282 -33.989 1.00 55.53 92 VAL A N 1
ATOM 739 C CA . VAL A 1 92 ? 23.464 -8.177 -34.806 1.00 55.53 92 VAL A CA 1
ATOM 740 C C . VAL A 1 92 ? 24.474 -9.164 -35.381 1.00 55.53 92 VAL A C 1
ATOM 742 O O . VAL A 1 92 ? 24.892 -9.069 -36.523 1.00 55.53 92 VAL A O 1
ATOM 745 N N . LEU A 1 93 ? 24.986 -10.048 -34.528 1.00 52.53 93 LEU A N 1
ATOM 746 C CA . LEU A 1 93 ? 25.522 -11.310 -34.919 1.00 52.53 93 LEU A CA 1
ATOM 747 C C . LEU A 1 93 ? 24.274 -11.988 -35.456 1.00 52.53 93 LEU A C 1
ATOM 749 O O . LEU A 1 93 ? 23.311 -12.158 -34.691 1.00 52.53 93 LEU A O 1
ATOM 753 N N . PRO A 1 94 ? 24.227 -12.253 -36.772 1.00 53.12 94 PRO A N 1
ATOM 754 C CA . PRO A 1 94 ? 23.151 -13.051 -37.312 1.00 53.12 94 PRO A CA 1
ATOM 755 C C . PRO A 1 94 ? 23.037 -14.293 -36.424 1.00 53.12 94 PRO A C 1
ATOM 757 O O . PRO A 1 94 ? 24.067 -14.810 -35.974 1.00 53.12 94 PRO A O 1
ATOM 760 N N . PRO A 1 95 ? 21.811 -14.705 -36.074 1.00 54.56 95 PRO A N 1
ATOM 761 C CA . PRO A 1 95 ? 21.623 -15.851 -35.207 1.00 54.56 95 PRO A CA 1
ATOM 762 C C . PRO A 1 95 ? 22.420 -17.013 -35.803 1.00 54.56 95 PRO A C 1
ATOM 764 O O . PRO A 1 95 ? 22.190 -17.372 -36.957 1.00 54.56 95 PRO A O 1
ATOM 767 N N . ALA A 1 96 ? 23.393 -17.539 -35.047 1.00 56.28 96 ALA A N 1
ATOM 768 C CA . ALA A 1 96 ? 24.209 -18.669 -35.498 1.00 56.28 96 ALA A CA 1
ATOM 769 C C . ALA A 1 96 ? 23.308 -19.853 -35.896 1.00 56.28 96 ALA A C 1
ATOM 771 O O . ALA A 1 96 ? 23.601 -20.554 -36.855 1.00 56.28 96 ALA A O 1
ATOM 772 N N . ASP A 1 97 ? 22.140 -19.944 -35.253 1.00 58.38 97 ASP A N 1
ATOM 773 C CA . ASP A 1 97 ? 21.049 -20.845 -35.584 1.00 58.38 97 ASP A CA 1
ATOM 774 C C . ASP A 1 97 ? 19.759 -20.014 -35.568 1.00 58.38 97 ASP A C 1
ATOM 776 O O . ASP A 1 97 ? 19.488 -19.385 -34.548 1.00 58.38 97 ASP A O 1
ATOM 780 N N . GLY A 1 98 ? 18.987 -19.965 -36.665 1.00 55.16 98 GLY A N 1
ATOM 781 C CA . GLY A 1 98 ? 17.846 -19.062 -36.947 1.00 55.16 98 GLY A CA 1
ATOM 782 C C . GLY A 1 98 ? 16.640 -19.053 -35.982 1.00 55.16 98 GLY A C 1
ATOM 783 O O . GLY A 1 98 ? 15.488 -19.039 -36.413 1.00 55.16 98 GLY A O 1
ATOM 784 N N . GLY A 1 99 ? 16.870 -19.059 -34.672 1.00 56.94 99 GLY A N 1
ATOM 785 C CA . GLY A 1 99 ? 15.877 -18.990 -33.616 1.00 56.94 99 GLY A CA 1
ATOM 786 C C . GLY A 1 99 ? 15.554 -17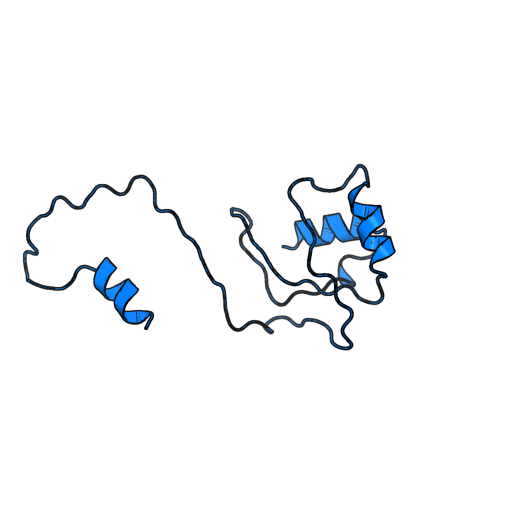.555 -33.198 1.00 56.94 99 GLY A C 1
ATOM 787 O O . GLY A 1 99 ? 16.428 -16.699 -33.083 1.00 56.94 99 GLY A O 1
ATOM 788 N N . LYS A 1 100 ? 14.268 -17.318 -32.915 1.00 54.66 100 LYS A N 1
ATOM 789 C CA . LYS A 1 100 ? 13.731 -16.056 -32.375 1.00 54.66 100 LYS A CA 1
ATOM 790 C C . LYS A 1 100 ? 14.506 -15.609 -31.130 1.00 54.66 100 LYS A C 1
ATOM 792 O O . LYS A 1 100 ? 14.827 -16.451 -30.282 1.00 54.66 100 LYS A O 1
ATOM 797 N N . SER A 1 101 ? 14.760 -14.303 -31.002 1.00 62.72 101 SER A N 1
ATOM 798 C CA . SER A 1 101 ? 15.519 -13.757 -29.874 1.00 62.72 101 SER A CA 1
ATOM 799 C C . SER A 1 101 ? 14.820 -14.067 -28.543 1.00 62.72 101 SER A C 1
ATOM 801 O O . SER A 1 101 ? 13.600 -14.240 -28.480 1.00 62.72 101 SER A O 1
ATOM 803 N N . ALA A 1 102 ? 15.582 -14.144 -27.447 1.00 61.88 102 ALA A N 1
ATOM 804 C CA . ALA A 1 102 ? 15.013 -14.345 -26.109 1.00 61.88 102 ALA A CA 1
ATOM 805 C C . ALA A 1 102 ? 13.986 -13.255 -25.743 1.00 61.88 102 ALA A C 1
ATOM 807 O O . ALA A 1 102 ? 13.041 -13.513 -25.001 1.00 61.88 102 ALA A O 1
ATOM 808 N N . VAL A 1 103 ? 14.153 -12.061 -26.318 1.00 62.00 103 VAL A N 1
ATOM 809 C CA . VAL A 1 103 ? 13.247 -10.923 -26.170 1.00 62.00 103 VAL A CA 1
ATOM 810 C C . VAL A 1 103 ? 11.919 -11.215 -26.873 1.00 62.00 103 VAL A C 1
ATOM 812 O O . VAL A 1 103 ? 10.866 -11.113 -26.250 1.00 62.00 103 VAL A O 1
ATOM 815 N N . ASP A 1 104 ? 11.960 -11.698 -28.117 1.00 60.59 104 ASP A N 1
ATOM 816 C CA . ASP A 1 104 ? 10.756 -12.061 -28.880 1.00 60.59 104 ASP A CA 1
ATOM 817 C C . ASP A 1 104 ? 9.971 -13.191 -28.208 1.00 60.59 104 ASP A C 1
ATOM 819 O O . ASP A 1 104 ? 8.743 -13.173 -28.186 1.00 60.59 104 ASP A O 1
ATOM 823 N N . LYS A 1 105 ? 10.671 -14.163 -27.609 1.00 59.06 105 LYS A N 1
ATOM 824 C CA . LYS A 1 105 ? 10.035 -15.251 -26.851 1.00 59.06 105 LYS A CA 1
ATOM 825 C C . LYS A 1 105 ? 9.353 -14.741 -25.580 1.00 59.06 105 LYS A C 1
ATOM 827 O O . LYS A 1 105 ? 8.241 -15.169 -25.293 1.00 59.06 105 LYS A O 1
ATOM 832 N N . ALA A 1 106 ? 9.993 -13.822 -24.856 1.00 58.41 106 ALA A N 1
ATOM 833 C CA . ALA A 1 106 ? 9.461 -13.266 -23.614 1.00 58.41 106 ALA A CA 1
ATOM 834 C C . ALA A 1 106 ? 8.224 -12.381 -23.834 1.00 58.41 106 ALA A C 1
ATOM 836 O O . ALA A 1 106 ? 7.331 -12.372 -22.993 1.00 58.41 106 ALA A O 1
ATOM 837 N N . PHE A 1 107 ? 8.150 -11.653 -24.954 1.00 54.56 107 PHE A N 1
ATOM 838 C CA . PHE A 1 107 ? 6.979 -10.831 -25.280 1.00 54.56 107 PHE A CA 1
ATOM 839 C C . PHE A 1 107 ? 5.857 -11.623 -25.964 1.00 54.56 107 PHE A C 1
ATOM 841 O O . PHE A 1 107 ? 4.690 -11.307 -25.746 1.00 54.56 107 PHE A O 1
ATOM 848 N N . ALA A 1 108 ? 6.174 -12.678 -26.724 1.00 58.19 108 ALA A N 1
ATOM 849 C CA . ALA A 1 108 ? 5.164 -13.561 -27.314 1.00 58.19 108 ALA A CA 1
ATOM 850 C C . ALA A 1 108 ? 4.406 -14.401 -26.269 1.00 58.19 108 ALA A C 1
ATOM 852 O O . ALA A 1 108 ? 3.257 -14.756 -26.497 1.00 58.19 108 ALA A O 1
ATOM 853 N N . SER A 1 109 ? 5.012 -14.698 -25.114 1.00 50.28 109 SER A N 1
ATOM 854 C CA . SER A 1 109 ? 4.368 -15.444 -24.021 1.00 50.28 109 SER A CA 1
ATOM 855 C C . SER A 1 109 ? 3.410 -14.612 -23.152 1.00 50.28 109 SER A C 1
ATOM 857 O O . SER A 1 109 ? 2.949 -15.102 -22.125 1.00 50.28 109 SER A O 1
ATOM 859 N N . VAL A 1 110 ? 3.162 -13.345 -23.507 1.00 51.88 110 VAL A N 1
ATOM 860 C CA . VAL A 1 110 ? 2.317 -12.403 -22.739 1.00 51.88 110 VAL A CA 1
ATOM 861 C C . VAL A 1 110 ? 0.989 -12.090 -23.461 1.00 51.88 110 VAL A C 1
ATOM 863 O O . VAL A 1 110 ? 0.236 -11.228 -23.010 1.00 51.88 110 VAL A O 1
ATOM 866 N N . GLN A 1 111 ? 0.672 -12.793 -24.555 1.00 38.06 111 GLN A N 1
ATOM 867 C CA . GLN A 1 111 ? -0.666 -12.808 -25.171 1.00 38.06 111 GLN A CA 1
ATOM 868 C C . GLN A 1 111 ? -1.468 -14.017 -24.693 1.00 38.06 111 GLN A C 1
ATOM 870 O O . GLN A 1 111 ? -2.687 -13.837 -24.487 1.00 38.06 111 GLN A O 1
#

Sequence (111 aa):
TGEAVTNIARCVGRSPKQFSFAGTKDRRGVTVQQVCAHRLPADQLRRTLLHRMWDKRVRISDLEYRSERLRLGMLSGNRFNVALRWVRPAAVLPPADGGKSAVDKAFASVQ

pLDDT: mean 86.48, std 15.67, range [38.06, 97.0]

Foldseek 3Di:
DQVLLVLLCVLLVHDSVQKDFQDDDDPPDDDDGDIDGHPDDPVSSVVSCPPPSHDPSDDDDDDDDDPDHHDHNPDPDDDDDDDDPPPDDPPPPPPPDNDDDPVCVVVVVPD

InterPro domains:
  IPR001656 Pseudouridine synthase, TruD [PF01142] (2-88)
  IPR001656 Pseudouridine synthase, TruD [PTHR13326] (1-111)
  IPR020103 Pseudouridine synthase, catalytic domain superfamily [SSF55120] (2-93)
  IPR020119 Pseudouridine synthase TruD, conserved site [PS01268] (23-36)
  IPR042214 Pseudouridine synthase, TruD, catalytic domain [G3DSA:3.30.2350.20] (1-111)

Organism: NCBI:txid1333877